Protein AF-A0A9E1PS65-F1 (afdb_monomer)

Sequence (52 aa):
MMDYRPIFLVIGILLTALSIGMIVPATVDAFAGNPDWQVFAVSSGVTLFVGV

Structure (mmCIF, N/CA/C/O backbone):
data_AF-A0A9E1PS65-F1
#
_entry.id   AF-A0A9E1PS65-F1
#
loop_
_atom_site.group_PDB
_atom_site.id
_atom_site.type_symbol
_atom_site.label_atom_id
_atom_site.label_alt_id
_atom_site.label_comp_id
_atom_site.label_asym_id
_atom_site.label_entity_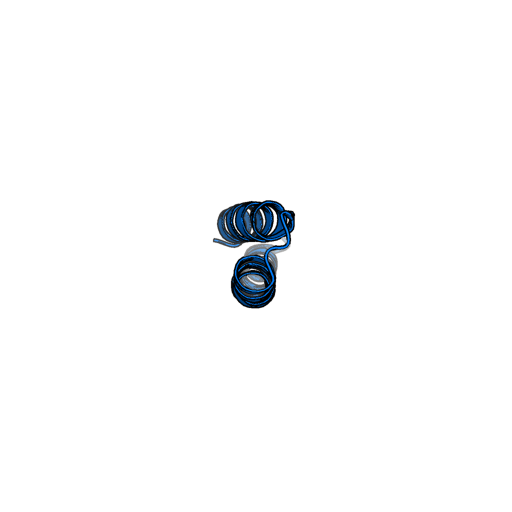id
_atom_site.label_seq_id
_atom_site.pdbx_PDB_ins_code
_atom_site.Cartn_x
_atom_site.Cartn_y
_atom_site.Cartn_z
_atom_site.occupancy
_atom_site.B_iso_or_equiv
_atom_site.auth_seq_id
_atom_site.auth_comp_id
_atom_site.auth_asym_id
_atom_site.auth_atom_id
_atom_site.pdbx_PDB_model_num
ATOM 1 N N . MET A 1 1 ? 12.602 9.827 -29.060 1.00 75.19 1 MET A N 1
ATOM 2 C CA . MET A 1 1 ? 11.289 9.562 -28.430 1.00 75.19 1 MET A CA 1
ATOM 3 C C . MET A 1 1 ? 11.557 9.163 -26.988 1.00 75.19 1 MET A C 1
ATOM 5 O O . MET A 1 1 ? 12.448 8.351 -26.784 1.00 75.19 1 MET A O 1
ATOM 9 N N . MET A 1 2 ? 10.889 9.784 -26.013 1.00 8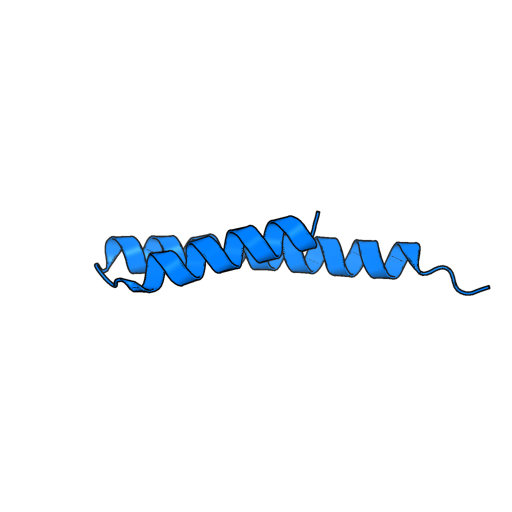2.38 2 MET A N 1
ATOM 10 C CA . MET A 1 2 ? 11.030 9.423 -24.594 1.00 82.38 2 MET A CA 1
ATOM 11 C C . MET A 1 2 ? 10.478 8.016 -24.357 1.00 82.38 2 MET A C 1
ATOM 13 O O . MET A 1 2 ? 9.375 7.712 -24.809 1.00 82.38 2 MET A O 1
ATOM 17 N N . ASP A 1 3 ? 11.237 7.176 -23.656 1.00 88.25 3 ASP A N 1
ATOM 18 C CA . ASP A 1 3 ? 10.776 5.858 -23.229 1.00 88.25 3 ASP A CA 1
ATOM 19 C C . ASP A 1 3 ? 10.245 5.950 -21.794 1.00 88.25 3 ASP A 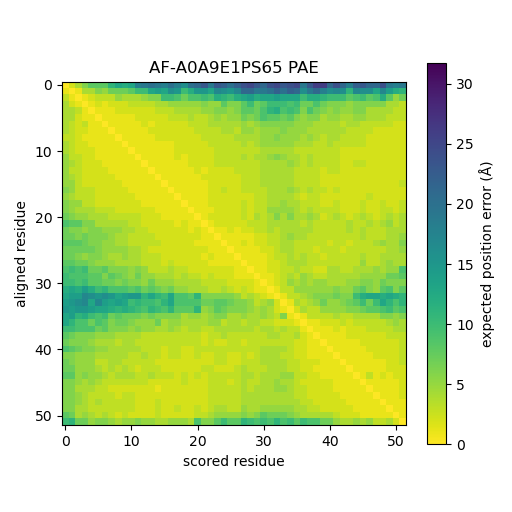C 1
ATOM 21 O O . ASP A 1 3 ? 11.005 6.148 -20.849 1.00 88.25 3 ASP A O 1
ATOM 25 N N . TYR A 1 4 ? 8.925 5.849 -21.637 1.00 92.38 4 TYR A N 1
ATOM 26 C CA . TYR A 1 4 ? 8.247 5.975 -20.344 1.00 92.38 4 TYR A CA 1
ATOM 27 C C . TYR A 1 4 ? 8.144 4.646 -19.585 1.00 92.38 4 TYR A C 1
ATOM 29 O O . TYR A 1 4 ? 7.786 4.643 -18.408 1.00 92.38 4 TYR A O 1
ATOM 37 N N . ARG A 1 5 ? 8.480 3.515 -20.220 1.00 91.56 5 ARG A N 1
ATOM 38 C CA . ARG A 1 5 ? 8.405 2.179 -19.602 1.00 91.56 5 ARG A CA 1
ATOM 39 C C . ARG A 1 5 ? 9.170 2.081 -18.270 1.00 91.56 5 ARG A C 1
ATOM 41 O O . ARG A 1 5 ? 8.599 1.542 -17.323 1.00 91.56 5 ARG A O 1
ATOM 48 N N . PRO A 1 6 ? 10.392 2.638 -18.128 1.00 94.00 6 PRO A N 1
ATOM 49 C CA . PRO A 1 6 ? 11.122 2.593 -16.860 1.00 94.00 6 PRO A CA 1
ATOM 50 C C . PRO A 1 6 ? 10.436 3.396 -15.749 1.00 94.00 6 PRO A C 1
ATOM 52 O O . PRO A 1 6 ? 10.505 3.020 -14.585 1.00 94.00 6 PRO A O 1
ATOM 55 N N . ILE A 1 7 ? 9.755 4.489 -16.106 1.00 94.75 7 ILE A N 1
ATOM 56 C CA . ILE A 1 7 ? 9.070 5.365 -15.149 1.00 94.75 7 ILE A CA 1
ATOM 57 C C . ILE A 1 7 ? 7.883 4.624 -14.533 1.00 94.75 7 ILE A C 1
ATOM 59 O O . ILE A 1 7 ? 7.764 4.572 -13.312 1.00 94.75 7 ILE A O 1
ATOM 63 N N . PHE A 1 8 ? 7.047 3.994 -15.364 1.00 93.88 8 PHE A N 1
ATOM 64 C CA . PHE A 1 8 ? 5.919 3.200 -14.875 1.00 93.88 8 PHE A CA 1
ATOM 65 C C . PHE A 1 8 ? 6.369 2.000 -14.040 1.00 93.88 8 PHE A C 1
ATOM 67 O O . PHE A 1 8 ? 5.743 1.712 -13.027 1.00 93.88 8 PHE A O 1
ATOM 74 N N . LEU A 1 9 ? 7.483 1.354 -14.401 1.00 95.25 9 LEU A N 1
ATOM 75 C CA . LEU A 1 9 ? 8.032 0.242 -13.624 1.00 95.25 9 LEU A CA 1
ATOM 76 C C . LEU A 1 9 ? 8.467 0.679 -12.217 1.00 95.25 9 LEU A C 1
ATOM 78 O O . LEU A 1 9 ? 8.114 0.031 -11.235 1.00 95.25 9 LEU A O 1
ATOM 82 N N . VAL A 1 10 ? 9.194 1.794 -12.100 1.00 96.44 10 VAL A N 1
ATOM 83 C CA . VAL A 1 10 ? 9.617 2.311 -10.788 1.00 96.44 10 VAL A CA 1
ATOM 84 C C . VAL A 1 10 ? 8.410 2.746 -9.958 1.00 96.44 10 VAL A C 1
ATOM 86 O O . VAL A 1 10 ? 8.327 2.398 -8.783 1.00 96.44 10 VAL A O 1
ATOM 89 N N . ILE A 1 11 ? 7.454 3.461 -10.559 1.00 96.19 11 ILE A N 1
ATOM 90 C CA . ILE A 1 11 ? 6.233 3.885 -9.859 1.00 96.19 11 ILE A CA 1
ATOM 91 C C . ILE A 1 11 ? 5.428 2.668 -9.391 1.00 96.19 11 ILE A C 1
ATOM 93 O O . ILE A 1 11 ? 5.012 2.638 -8.236 1.00 96.19 11 ILE A O 1
ATOM 97 N N . GLY A 1 12 ? 5.264 1.647 -10.234 1.00 94.62 12 GLY A N 1
ATOM 98 C CA . GLY A 1 12 ? 4.552 0.419 -9.880 1.00 94.62 12 GLY A CA 1
ATOM 99 C C . GLY A 1 12 ? 5.172 -0.300 -8.680 1.00 94.62 12 GLY A C 1
ATOM 100 O O . GLY A 1 12 ? 4.470 -0.625 -7.721 1.00 94.62 12 GLY A O 1
ATOM 101 N N . ILE A 1 13 ? 6.504 -0.438 -8.665 1.00 96.00 13 ILE A N 1
ATOM 102 C CA . ILE A 1 13 ? 7.252 -1.019 -7.533 1.00 96.00 13 ILE A CA 1
ATOM 103 C C . ILE A 1 13 ? 7.050 -0.202 -6.247 1.00 96.00 13 ILE A C 1
ATOM 105 O O . ILE A 1 13 ? 6.850 -0.766 -5.170 1.00 96.00 13 ILE A O 1
ATOM 109 N N . LEU A 1 14 ? 7.085 1.130 -6.335 1.00 96.38 14 LEU A N 1
ATOM 110 C CA . LEU A 1 14 ? 6.878 1.996 -5.171 1.00 96.38 14 LEU A CA 1
ATOM 111 C C . LEU A 1 14 ? 5.443 1.900 -4.632 1.00 96.38 14 LEU A C 1
ATOM 113 O O . LEU A 1 14 ? 5.250 1.851 -3.417 1.00 96.38 14 LEU A O 1
ATOM 117 N N . LEU A 1 15 ? 4.444 1.829 -5.515 1.00 94.88 15 LEU A N 1
ATOM 118 C CA . LEU A 1 15 ? 3.038 1.670 -5.135 1.00 94.88 15 LEU A CA 1
ATOM 119 C C . LEU A 1 15 ? 2.767 0.302 -4.499 1.00 94.88 15 LEU A C 1
ATOM 121 O O . LEU A 1 15 ? 2.082 0.224 -3.479 1.00 94.88 15 LEU A O 1
ATOM 125 N N . THR A 1 16 ? 3.346 -0.774 -5.032 1.00 95.06 16 THR A N 1
ATOM 126 C CA . THR A 1 16 ? 3.232 -2.107 -4.416 1.00 95.06 16 THR A CA 1
ATOM 127 C C . THR A 1 16 ? 3.901 -2.161 -3.045 1.00 95.06 16 THR A C 1
ATOM 129 O O . THR A 1 16 ? 3.302 -2.675 -2.100 1.00 95.06 16 THR A O 1
ATOM 132 N N . ALA A 1 17 ? 5.090 -1.571 -2.887 1.00 95.06 17 ALA A N 1
ATOM 133 C CA . ALA A 1 17 ? 5.745 -1.469 -1.582 1.00 95.06 17 ALA A CA 1
ATOM 134 C C . ALA A 1 17 ? 4.898 -0.679 -0.567 1.00 95.06 17 ALA A C 1
ATOM 136 O O . ALA A 1 17 ? 4.750 -1.103 0.582 1.00 95.06 17 ALA A O 1
ATOM 137 N N . LEU A 1 18 ? 4.290 0.434 -0.995 1.00 93.12 18 LEU A N 1
ATOM 138 C CA . LEU A 1 18 ? 3.381 1.227 -0.164 1.00 93.12 18 LEU A CA 1
ATOM 139 C C . LEU A 1 18 ? 2.133 0.432 0.248 1.00 93.12 18 LEU A C 1
ATOM 141 O O . LEU A 1 18 ? 1.747 0.456 1.417 1.00 93.12 18 LEU A O 1
ATOM 145 N N . SER A 1 19 ? 1.530 -0.300 -0.690 1.00 93.00 19 SER A N 1
ATOM 146 C CA . SER A 1 19 ? 0.363 -1.148 -0.434 1.00 93.00 19 SER A CA 1
ATOM 147 C C . SER A 1 19 ? 0.644 -2.216 0.629 1.00 93.00 19 SER A C 1
ATOM 149 O O . SER A 1 19 ? -0.165 -2.392 1.544 1.00 93.00 19 SER A O 1
ATOM 151 N N . ILE A 1 20 ? 1.812 -2.866 0.565 1.00 93.81 20 ILE A N 1
ATOM 152 C CA . ILE A 1 20 ? 2.257 -3.828 1.586 1.00 93.81 20 ILE A CA 1
ATOM 153 C C . ILE A 1 20 ? 2.455 -3.122 2.931 1.00 93.81 20 ILE A C 1
ATOM 155 O O . ILE A 1 20 ? 2.035 -3.635 3.968 1.00 93.81 20 ILE A O 1
ATOM 159 N N . GLY A 1 21 ? 3.036 -1.919 2.922 1.00 91.75 21 GLY A N 1
ATOM 160 C CA . GLY A 1 21 ? 3.196 -1.098 4.121 1.00 91.75 21 GLY A CA 1
ATOM 161 C C . GLY A 1 21 ? 1.872 -0.802 4.831 1.00 91.75 21 GLY A C 1
ATOM 162 O O . GLY A 1 21 ? 1.835 -0.818 6.057 1.00 91.75 21 GLY A O 1
ATOM 163 N N . MET A 1 22 ? 0.777 -0.611 4.085 1.00 92.06 22 MET A N 1
ATOM 164 C CA . MET A 1 22 ? -0.567 -0.361 4.631 1.00 92.06 22 MET A CA 1
ATOM 165 C C . MET A 1 22 ? -1.220 -1.582 5.302 1.00 92.0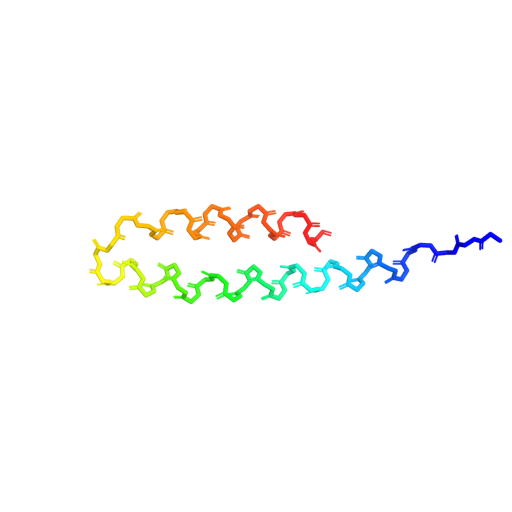6 22 MET A C 1
ATOM 167 O O . MET A 1 22 ? -2.150 -1.409 6.090 1.00 92.06 22 MET A O 1
ATOM 171 N N . ILE A 1 23 ? -0.721 -2.801 5.070 1.00 90.00 23 ILE A N 1
ATOM 172 C CA . ILE A 1 23 ? -1.214 -4.007 5.761 1.00 90.00 23 ILE A CA 1
ATOM 173 C C . ILE A 1 23 ? -0.876 -3.947 7.258 1.00 90.00 23 ILE A C 1
ATOM 175 O O . ILE A 1 23 ? -1.658 -4.412 8.088 1.00 90.00 23 ILE A O 1
ATOM 179 N N . VAL A 1 24 ? 0.257 -3.335 7.621 1.00 90.94 24 VAL A N 1
ATOM 180 C CA . VAL A 1 24 ? 0.687 -3.183 9.019 1.00 90.94 24 VAL A CA 1
ATOM 181 C C . VAL A 1 24 ? -0.310 -2.345 9.836 1.00 90.94 24 VAL A C 1
ATOM 183 O O . VAL A 1 24 ? -0.855 -2.893 10.794 1.00 90.94 24 VAL A O 1
ATOM 186 N N . PRO A 1 25 ? -0.616 -1.075 9.488 1.00 87.44 25 PRO A N 1
ATOM 187 C CA . PRO A 1 25 ? -1.608 -0.288 10.214 1.00 87.44 25 PRO A CA 1
ATOM 188 C C . PRO A 1 25 ? -3.012 -0.897 10.123 1.00 87.44 25 PRO A C 1
ATOM 190 O O . PRO A 1 25 ? -3.694 -0.917 11.138 1.00 87.44 25 PRO A O 1
ATOM 193 N N . ALA A 1 26 ? -3.415 -1.500 8.991 1.00 89.00 26 ALA A N 1
ATOM 194 C CA . ALA A 1 26 ? -4.703 -2.206 8.901 1.00 89.00 26 ALA A CA 1
ATOM 195 C C . ALA A 1 26 ? -4.824 -3.328 9.946 1.00 89.00 26 ALA A C 1
ATOM 197 O O . ALA A 1 26 ? -5.860 -3.494 10.585 1.00 89.00 26 ALA A O 1
ATOM 198 N N . THR A 1 27 ? -3.745 -4.087 10.136 1.00 89.12 27 THR A N 1
ATOM 199 C CA . THR A 1 27 ? -3.685 -5.172 11.118 1.00 89.12 27 THR A CA 1
ATOM 200 C C . THR A 1 27 ? -3.690 -4.617 12.543 1.00 89.12 27 THR A C 1
ATOM 202 O O . THR A 1 27 ? -4.436 -5.105 13.389 1.00 89.12 27 THR A O 1
ATOM 205 N N . VAL A 1 28 ? -2.894 -3.577 12.808 1.00 90.31 28 VAL A N 1
ATOM 206 C CA . VAL A 1 28 ? -2.828 -2.922 14.124 1.00 90.31 28 VAL A CA 1
ATOM 207 C C . VAL A 1 28 ? -4.183 -2.331 14.520 1.00 90.31 28 VAL A C 1
ATOM 20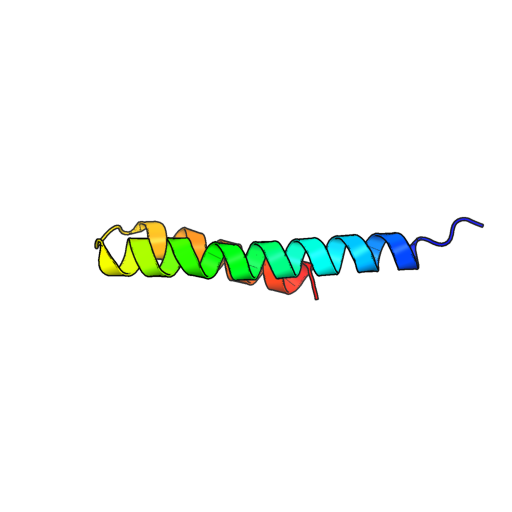9 O O . VAL A 1 28 ? -4.633 -2.576 15.637 1.00 90.31 28 VAL A O 1
ATOM 212 N N . ASP A 1 29 ? -4.865 -1.628 13.615 1.00 87.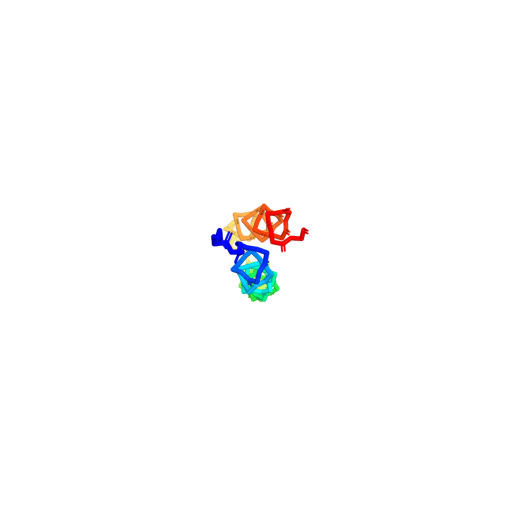94 29 ASP A N 1
ATOM 213 C CA . ASP A 1 29 ? -6.177 -1.031 13.890 1.00 87.94 29 ASP A CA 1
ATOM 214 C C . ASP A 1 29 ? -7.269 -2.079 14.091 1.00 87.94 29 ASP A C 1
ATOM 216 O O . ASP A 1 29 ? -8.119 -1.919 14.971 1.00 87.94 29 ASP A O 1
ATOM 220 N N . ALA A 1 30 ? -7.213 -3.190 13.350 1.00 86.31 30 ALA A N 1
ATOM 221 C CA . ALA A 1 30 ? -8.125 -4.309 13.557 1.00 86.31 30 ALA A CA 1
ATOM 222 C C . ALA A 1 30 ? -7.953 -4.926 14.956 1.00 86.31 30 ALA A C 1
ATOM 224 O O . ALA A 1 30 ? -8.946 -5.239 15.615 1.00 86.31 30 ALA A O 1
ATOM 225 N N . PHE A 1 31 ? -6.712 -5.056 15.441 1.00 89.25 31 PHE A N 1
ATOM 226 C CA . PHE A 1 31 ? -6.431 -5.535 16.800 1.00 89.25 31 PHE A CA 1
ATOM 227 C C . PHE A 1 31 ? -6.781 -4.513 17.887 1.00 89.25 31 PHE A C 1
ATOM 229 O O . PHE A 1 31 ? -7.207 -4.906 18.972 1.00 89.25 31 PHE A O 1
ATOM 236 N N . ALA A 1 32 ? -6.624 -3.217 17.611 1.00 88.44 32 ALA A N 1
ATOM 237 C CA . ALA A 1 32 ? -6.975 -2.140 18.534 1.00 88.44 32 ALA A CA 1
ATOM 238 C C . ALA A 1 32 ? -8.495 -1.904 18.650 1.00 88.44 32 ALA A C 1
ATOM 240 O O . ALA A 1 32 ? -8.931 -1.163 19.529 1.00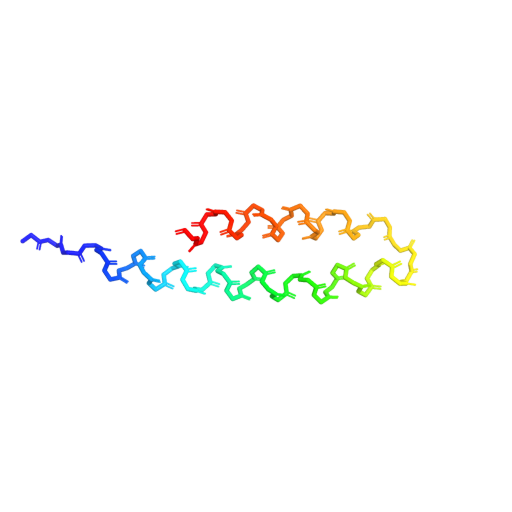 88.44 32 ALA A O 1
ATOM 241 N N . GLY A 1 33 ? -9.307 -2.531 17.789 1.00 83.62 33 GLY A N 1
ATOM 242 C CA . GLY A 1 33 ? -10.757 -2.331 17.746 1.00 83.62 33 GLY A CA 1
ATOM 243 C C . GLY A 1 33 ? -11.175 -1.010 17.090 1.00 83.62 33 GLY A C 1
ATOM 244 O O . GLY A 1 33 ? -12.326 -0.596 17.239 1.00 83.62 33 GLY A O 1
ATOM 245 N N . ASN A 1 34 ? -10.267 -0.353 16.362 1.00 84.31 34 ASN A N 1
ATOM 246 C CA . ASN A 1 34 ? -10.556 0.874 15.626 1.00 84.31 34 ASN A CA 1
ATOM 247 C C . ASN A 1 34 ? -11.266 0.533 14.311 1.00 84.31 34 ASN A C 1
ATOM 249 O O . ASN A 1 34 ? -10.751 -0.290 13.561 1.00 84.31 34 ASN A O 1
ATOM 253 N N . PRO A 1 35 ? -12.393 1.172 13.956 1.00 83.19 35 PRO A N 1
ATOM 254 C CA . PRO A 1 35 ? -13.108 0.891 12.705 1.00 83.19 35 PRO A CA 1
ATOM 255 C C . PRO A 1 35 ? -12.322 1.269 11.432 1.00 83.19 35 PRO A C 1
ATOM 257 O O . PRO A 1 35 ? -12.690 0.847 10.335 1.00 83.19 35 PRO A O 1
ATOM 260 N N . ASP A 1 36 ? -11.219 2.008 11.566 1.00 85.62 36 ASP A N 1
ATOM 261 C CA . ASP A 1 36 ? -10.415 2.534 10.456 1.00 85.62 36 ASP A CA 1
ATOM 262 C C . ASP A 1 36 ? -9.616 1.461 9.693 1.00 85.62 36 ASP A C 1
ATOM 264 O O . ASP A 1 36 ? -9.157 1.707 8.573 1.00 85.62 36 ASP A O 1
ATOM 268 N N . TRP A 1 37 ? -9.523 0.233 10.222 1.00 87.12 37 TRP A N 1
ATOM 269 C CA . TRP A 1 37 ? -8.854 -0.888 9.545 1.00 87.12 37 TRP A CA 1
ATOM 270 C C . TRP A 1 37 ? -9.405 -1.144 8.133 1.00 87.12 37 TRP A C 1
ATOM 272 O O . TRP A 1 37 ? -8.661 -1.534 7.231 1.00 87.12 37 TRP A O 1
ATOM 282 N N . GLN A 1 38 ? -10.700 -0.883 7.919 1.00 89.00 38 GLN A N 1
ATOM 283 C CA . GLN A 1 38 ? -11.373 -1.038 6.626 1.00 89.00 38 GLN A CA 1
ATOM 284 C C . GLN A 1 38 ? -10.839 -0.039 5.599 1.00 89.00 38 GLN A C 1
ATOM 286 O O . GLN A 1 38 ? -10.626 -0.395 4.441 1.00 89.00 38 GLN A O 1
ATOM 291 N N . VAL A 1 39 ? -10.573 1.198 6.026 1.00 90.62 39 VAL A N 1
ATOM 292 C CA . VAL A 1 39 ? -10.034 2.255 5.164 1.00 90.62 39 VAL A CA 1
ATOM 293 C C . VAL A 1 39 ? -8.618 1.897 4.727 1.00 90.62 39 VAL A C 1
ATOM 295 O O . VAL A 1 39 ? -8.301 2.008 3.540 1.00 90.62 39 VAL A O 1
ATOM 298 N N . PHE A 1 40 ? -7.786 1.399 5.646 1.00 88.38 40 PHE A N 1
ATOM 299 C CA . PHE A 1 40 ? -6.439 0.935 5.312 1.00 88.38 40 PHE A CA 1
ATOM 300 C C . PHE A 1 40 ? -6.453 -0.286 4.388 1.00 88.38 40 PHE A C 1
ATOM 302 O O . PHE A 1 40 ? -5.686 -0.323 3.426 1.00 88.38 40 PHE A O 1
ATOM 309 N N . ALA A 1 41 ? -7.353 -1.24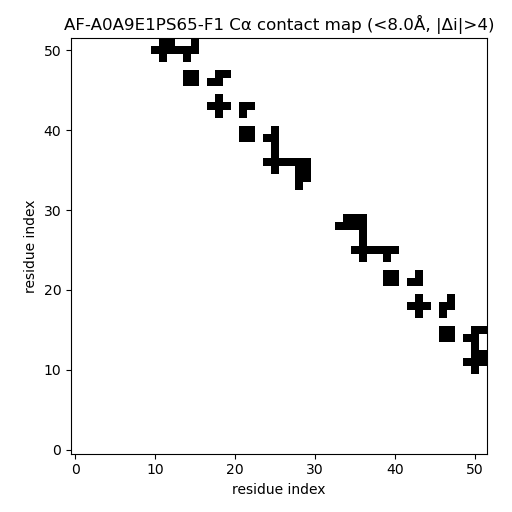6 4.615 1.00 89.38 41 ALA A N 1
ATOM 310 C CA . ALA A 1 41 ? -7.488 -2.425 3.762 1.00 89.38 41 ALA A CA 1
ATOM 311 C C . ALA A 1 41 ? -7.946 -2.067 2.336 1.00 89.38 41 ALA A C 1
ATOM 313 O O . ALA A 1 41 ? -7.347 -2.522 1.359 1.00 89.38 41 ALA A O 1
ATOM 314 N N . VAL A 1 42 ? -8.962 -1.206 2.198 1.00 91.94 42 VAL A N 1
ATOM 315 C CA . VAL A 1 42 ? -9.447 -0.737 0.889 1.00 91.94 42 VAL A CA 1
ATOM 316 C C . VAL A 1 42 ? -8.375 0.091 0.175 1.00 91.94 42 VAL A C 1
ATOM 318 O O . VAL A 1 42 ? -8.115 -0.133 -1.007 1.00 91.94 42 VAL A O 1
ATOM 321 N N . SER A 1 43 ? -7.701 0.997 0.887 1.00 91.94 43 SER A N 1
ATOM 322 C CA . SER A 1 43 ? -6.631 1.826 0.310 1.00 91.94 43 SER A CA 1
ATOM 323 C C . SER A 1 43 ? -5.432 0.985 -0.127 1.00 91.94 43 SER A C 1
ATOM 325 O O . SER A 1 43 ? -4.893 1.209 -1.212 1.00 91.94 43 SER A O 1
ATOM 327 N N . SER A 1 44 ? -5.052 -0.024 0.665 1.00 91.69 44 SER A N 1
ATOM 328 C CA . SER A 1 44 ? -4.015 -0.998 0.310 1.00 91.69 44 SER A CA 1
ATOM 329 C C . SER A 1 44 ? -4.381 -1.742 -0.976 1.00 91.69 44 SER A C 1
ATOM 331 O O . SE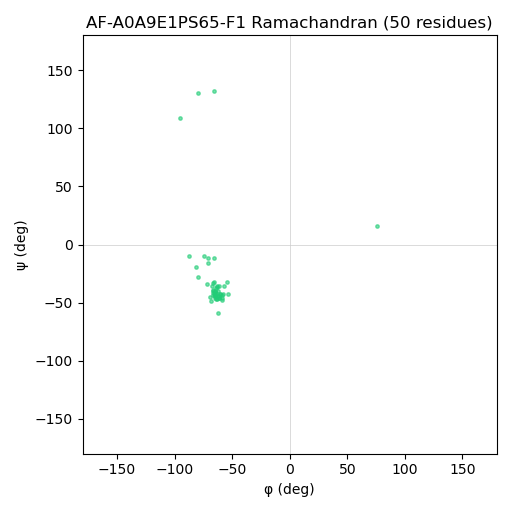R A 1 44 ? -3.564 -1.788 -1.898 1.00 91.69 44 SER A O 1
ATOM 333 N N . GLY A 1 45 ? -5.618 -2.241 -1.086 1.00 91.56 45 GLY A N 1
ATOM 334 C CA . GLY A 1 45 ? -6.101 -2.960 -2.268 1.00 91.56 45 GLY A CA 1
ATOM 335 C C . GLY A 1 45 ? -6.098 -2.111 -3.541 1.00 91.56 45 GLY A C 1
ATOM 336 O O . GLY A 1 45 ? -5.589 -2.552 -4.571 1.00 91.56 45 GLY A O 1
ATOM 337 N N . VAL A 1 46 ? -6.599 -0.873 -3.472 1.00 93.19 46 VAL A N 1
ATOM 338 C CA . VAL A 1 46 ? -6.593 0.051 -4.623 1.00 93.19 46 VAL A CA 1
ATOM 339 C C . VAL A 1 46 ? -5.163 0.415 -5.027 1.00 93.19 46 VAL A C 1
ATOM 341 O O . VAL A 1 46 ? -4.833 0.394 -6.211 1.00 93.19 46 VAL A O 1
ATOM 344 N N . THR A 1 47 ? -4.292 0.696 -4.056 1.00 93.00 47 THR A N 1
ATOM 345 C CA . THR A 1 47 ? -2.885 1.035 -4.322 1.00 93.00 47 THR A CA 1
ATOM 346 C C . THR A 1 47 ? -2.136 -0.142 -4.956 1.00 93.00 47 THR A C 1
ATOM 348 O O . THR A 1 47 ? -1.338 0.067 -5.868 1.00 93.00 47 THR A O 1
ATOM 351 N N . LEU A 1 48 ? -2.427 -1.380 -4.531 1.00 92.69 48 LEU A N 1
ATOM 352 C CA . LEU A 1 48 ? -1.864 -2.592 -5.135 1.00 92.69 48 LEU A CA 1
ATOM 353 C C . LEU A 1 48 ? -2.317 -2.752 -6.589 1.00 92.69 48 LEU A C 1
ATOM 355 O O . LEU A 1 48 ? -1.491 -3.011 -7.455 1.00 92.69 48 LEU A O 1
ATOM 359 N N . PHE A 1 49 ? -3.618 -2.582 -6.847 1.00 93.56 49 PHE A N 1
ATOM 360 C CA . PHE A 1 49 ? -4.206 -2.730 -8.179 1.00 93.56 49 PHE A CA 1
ATOM 361 C C . PHE A 1 49 ? -3.627 -1.736 -9.190 1.00 93.56 49 PHE A C 1
ATOM 363 O O . PHE A 1 49 ? -3.467 -2.071 -10.353 1.00 93.56 49 PHE A O 1
ATOM 370 N N . VAL A 1 50 ? -3.313 -0.515 -8.753 1.00 92.56 50 VAL A N 1
ATOM 371 C CA . VAL A 1 50 ? -2.687 0.499 -9.617 1.00 92.56 50 VAL A CA 1
ATOM 372 C C . VAL A 1 50 ? -1.179 0.263 -9.773 1.00 92.56 50 VAL A C 1
ATOM 374 O O . VAL A 1 50 ? -0.594 0.670 -10.774 1.00 92.56 50 VAL A O 1
ATOM 377 N N . GLY A 1 51 ? -0.537 -0.354 -8.778 1.00 86.81 51 GLY A N 1
ATOM 378 C CA . GLY A 1 51 ? 0.905 -0.601 -8.768 1.00 86.81 51 GLY A CA 1
ATOM 379 C C . GLY A 1 51 ? 1.376 -1.829 -9.557 1.00 86.81 51 GLY A C 1
ATOM 380 O O . GLY A 1 51 ? 2.564 -1.901 -9.870 1.00 86.81 51 GLY A O 1
ATOM 381 N N . VAL A 1 52 ? 0.484 -2.781 -9.855 1.00 86.06 52 VAL A N 1
ATOM 382 C CA . VAL A 1 52 ? 0.752 -4.021 -10.619 1.00 86.06 52 VAL A CA 1
ATOM 383 C C . VAL A 1 52 ? 0.203 -3.903 -12.033 1.00 86.06 52 VAL A C 1
ATOM 385 O O . VAL A 1 52 ? 0.963 -4.223 -12.974 1.00 86.06 52 VAL A O 1
#

Mean predicted aligned error: 4.19 Å

Solvent-accessible surface area (backbone atoms only — not comparable to full-atom values): 2762 Å² total; per-residue (Å²): 132,90,78,60,67,67,57,54,52,54,51,17,54,53,31,37,53,49,19,59,57,30,51,54,59,19,52,50,26,53,74,71,69,43,81,61,20,58,58,31,48,52,51,19,52,54,36,32,66,74,18,108

Secondary structure (DSSP, 8-state):
----HHHHHHHHHHHHHHHHHHHHHHHHHHHHT-TTHHHHHHHHHHHHHHH-

Radius of gyration: 14.04 Å; Cα contacts (8 Å, |Δi|>4): 48; chains: 1; bounding box: 24×15×47 Å

Foldseek 3Di:
DDDCVVVLLVQLVVLLVVLVVLQVVLVVCVVVVHPCSVVSPVSSVVSNVSSD

pLDDT: mean 90.6, std 4.18, range [75.19, 96.44]